Protein AF-A0A3B8Y9J7-F1 (afdb_monomer_lite)

Foldseek 3Di:
DVVVVVCVVVVHDVQLVVVQVVQQVCQVVVQVVCCVPVVDGDGDKDWDADPVRHTSDTHPSSVVVVVVD

Radius of gyration: 14.42 Å; chains: 1; bounding box: 31×20×37 Å

Structure (mmCIF, N/CA/C/O backbone):
data_AF-A0A3B8Y9J7-F1
#
_entry.id   AF-A0A3B8Y9J7-F1
#
loop_
_atom_site.group_PDB
_atom_site.id
_atom_site.type_symbol
_atom_site.label_atom_id
_atom_site.label_alt_id
_atom_site.label_comp_id
_atom_site.label_asym_id
_atom_site.label_entity_id
_atom_site.label_seq_id
_atom_site.pdbx_PDB_ins_code
_atom_site.Cartn_x
_atom_site.Cartn_y
_atom_site.Cartn_z
_atom_site.occupancy
_atom_site.B_iso_or_equiv
_atom_site.auth_seq_id
_atom_site.auth_comp_id
_atom_site.auth_asym_id
_atom_site.auth_atom_id
_atom_site.pdbx_PDB_model_num
ATOM 1 N N . ASN A 1 1 ? -11.670 -4.877 14.149 1.00 73.19 1 ASN A N 1
ATOM 2 C CA . ASN A 1 1 ? -10.326 -4.267 14.177 1.00 73.19 1 ASN A CA 1
ATOM 3 C C . ASN A 1 1 ? -10.098 -3.563 15.506 1.00 73.19 1 ASN A C 1
ATOM 5 O O . ASN A 1 1 ? -10.827 -2.626 15.800 1.00 73.19 1 ASN A O 1
ATOM 9 N N . LEU A 1 2 ? -9.152 -4.032 16.329 1.00 84.38 2 LEU A N 1
ATOM 10 C CA . LEU A 1 2 ? -8.870 -3.453 17.655 1.00 84.38 2 LEU A CA 1
ATOM 11 C C . LEU A 1 2 ? -8.370 -2.000 17.553 1.00 84.38 2 LEU A C 1
ATOM 13 O O . LEU A 1 2 ? -8.858 -1.143 18.279 1.00 84.38 2 LEU A O 1
ATOM 17 N N . LEU A 1 3 ? -7.475 -1.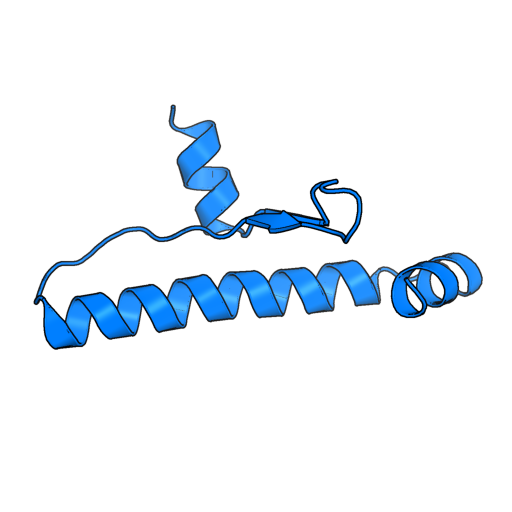728 16.597 1.00 83.31 3 LEU A N 1
ATOM 18 C CA . LEU A 1 3 ? -6.907 -0.397 16.352 1.00 83.31 3 LEU A CA 1
ATOM 19 C C . LEU A 1 3 ? -7.977 0.635 15.961 1.00 83.31 3 LEU A C 1
ATOM 21 O O . LEU A 1 3 ? -8.054 1.686 16.582 1.00 83.31 3 LEU A O 1
ATOM 25 N N . GLN A 1 4 ? -8.883 0.291 15.036 1.00 84.00 4 GLN A N 1
ATOM 26 C CA . GLN A 1 4 ? -9.987 1.184 14.642 1.00 84.00 4 GLN A CA 1
ATOM 27 C C . GLN A 1 4 ? -10.931 1.498 15.813 1.00 84.00 4 GLN A C 1
ATOM 29 O O . GLN A 1 4 ? -11.361 2.636 15.969 1.00 84.00 4 GLN A O 1
ATOM 34 N N . LYS A 1 5 ? -11.236 0.504 16.662 1.00 87.00 5 LYS A N 1
ATOM 35 C CA . LYS A 1 5 ? -12.057 0.719 17.867 1.00 87.00 5 LYS A CA 1
ATOM 36 C C . LYS A 1 5 ? -11.368 1.654 18.862 1.00 87.00 5 LYS A C 1
ATOM 38 O O . LYS A 1 5 ? -12.034 2.456 19.508 1.00 87.00 5 LYS A O 1
ATOM 43 N N . TYR A 1 6 ? -10.050 1.533 18.998 1.00 89.38 6 TYR A N 1
ATOM 44 C CA . TYR A 1 6 ? -9.269 2.402 19.869 1.00 89.38 6 TYR A CA 1
ATOM 45 C C . TYR A 1 6 ? -9.230 3.836 19.335 1.00 89.38 6 TYR A C 1
ATOM 47 O O . TYR A 1 6 ? -9.554 4.751 20.082 1.00 89.38 6 TYR A O 1
ATOM 55 N N . ASP A 1 7 ? -8.954 4.017 18.041 1.00 91.56 7 ASP A N 1
ATOM 56 C CA . ASP A 1 7 ? -9.001 5.320 17.367 1.00 91.56 7 ASP A CA 1
ATOM 57 C C . ASP A 1 7 ? -10.343 6.031 17.569 1.00 91.56 7 ASP A C 1
ATOM 59 O O . ASP A 1 7 ? -10.366 7.196 17.956 1.00 91.56 7 ASP A O 1
ATOM 63 N N . GLN A 1 8 ? -11.462 5.317 17.388 1.00 90.25 8 GLN A N 1
ATOM 64 C CA . GLN A 1 8 ? -12.805 5.861 17.622 1.00 90.25 8 GLN A CA 1
ATOM 65 C C . GLN A 1 8 ? -13.002 6.331 19.065 1.00 90.25 8 GLN A C 1
ATOM 67 O O . GLN A 1 8 ? -13.620 7.367 19.294 1.00 90.25 8 GLN A O 1
ATOM 72 N N . LYS A 1 9 ? -12.468 5.588 20.041 1.00 93.88 9 LYS A N 1
ATOM 73 C CA . LYS A 1 9 ? -12.590 5.930 21.462 1.00 93.88 9 LYS A CA 1
ATOM 74 C C . LYS A 1 9 ? -11.842 7.216 21.818 1.00 93.88 9 LYS A C 1
ATOM 76 O O . LYS A 1 9 ? -12.291 7.939 22.700 1.00 93.88 9 LYS A O 1
ATOM 81 N N . ILE A 1 10 ? -10.704 7.477 21.175 1.00 93.50 10 ILE A N 1
ATOM 82 C CA . ILE A 1 10 ? -9.834 8.615 21.511 1.00 93.50 10 ILE A CA 1
ATOM 83 C C . ILE A 1 10 ? -9.886 9.755 20.482 1.00 93.50 10 ILE A C 1
ATOM 85 O O . ILE A 1 10 ? -9.172 10.741 20.637 1.00 93.50 10 ILE A O 1
ATOM 89 N N . GLY A 1 11 ? -10.710 9.631 19.437 1.00 89.88 11 GLY A N 1
ATOM 90 C CA . GLY A 1 11 ? -10.825 10.628 18.370 1.00 89.88 11 GLY A CA 1
ATOM 91 C C . GLY A 1 11 ? -9.562 10.767 17.512 1.00 89.88 11 GLY A C 1
ATOM 92 O O . GLY A 1 11 ? -9.287 11.855 17.010 1.00 89.88 11 GLY A O 1
ATOM 93 N N . SER A 1 12 ? -8.769 9.700 17.360 1.00 92.19 12 SER A N 1
ATOM 94 C CA . SER A 1 12 ? -7.537 9.712 16.560 1.00 92.19 12 SER A CA 1
ATOM 95 C C . SER A 1 12 ? -7.681 9.005 15.214 1.00 92.19 12 SER A C 1
ATOM 97 O O . SER A 1 12 ? -8.659 8.316 14.946 1.00 92.19 12 SER A O 1
ATOM 99 N N . ASN A 1 13 ? -6.667 9.172 14.362 1.00 91.44 13 ASN A N 1
ATOM 100 C CA . ASN A 1 13 ? -6.563 8.557 13.037 1.00 91.44 13 ASN A CA 1
ATOM 101 C C . ASN A 1 13 ? -5.263 7.751 12.864 1.00 91.44 13 ASN A C 1
ATOM 103 O O . ASN A 1 13 ? -4.670 7.714 11.782 1.00 91.44 13 ASN A O 1
ATOM 107 N N . TRP A 1 14 ? -4.768 7.135 13.941 1.00 91.69 14 TRP A N 1
ATOM 108 C CA . TRP A 1 14 ? -3.500 6.406 13.905 1.00 91.69 14 TRP A CA 1
ATOM 109 C C . TRP A 1 14 ? -3.570 5.167 13.026 1.00 91.69 14 TRP A C 1
ATOM 111 O O . TRP A 1 14 ? -2.620 4.872 12.306 1.00 91.69 14 TRP A O 1
ATOM 121 N N . THR A 1 15 ? -4.700 4.471 13.035 1.00 91.19 15 THR A N 1
ATOM 122 C CA . THR A 1 15 ? -4.937 3.289 12.211 1.00 91.19 15 THR A CA 1
ATOM 123 C C . THR A 1 15 ? -4.800 3.623 10.734 1.00 91.19 15 THR A C 1
ATOM 125 O O . THR A 1 15 ? -4.094 2.921 10.015 1.00 91.19 15 THR A O 1
ATOM 128 N N . GLU A 1 16 ? -5.416 4.720 10.288 1.00 92.12 16 GLU A N 1
ATOM 129 C CA . GLU A 1 16 ? -5.291 5.197 8.910 1.00 92.12 16 GLU A CA 1
ATOM 130 C C . GLU A 1 16 ? -3.830 5.520 8.572 1.00 92.12 16 GLU A C 1
ATOM 132 O O . GLU A 1 16 ? -3.304 5.011 7.585 1.00 92.12 16 GLU A O 1
ATOM 137 N N . LYS A 1 17 ? -3.136 6.284 9.428 1.00 93.75 17 LYS A N 1
ATOM 138 C CA . LYS A 1 17 ? -1.721 6.645 9.229 1.00 93.75 17 LYS A CA 1
ATOM 139 C C . LYS A 1 17 ? -0.806 5.424 9.135 1.00 93.75 17 LYS A C 1
ATOM 141 O O . LYS A 1 17 ? 0.080 5.383 8.281 1.00 93.75 17 LYS A O 1
ATOM 146 N N . ILE A 1 18 ? -1.019 4.427 9.992 1.00 94.19 18 ILE A N 1
ATOM 147 C CA . ILE A 1 18 ? -0.245 3.182 9.996 1.00 94.19 18 ILE A CA 1
ATOM 148 C C . ILE A 1 18 ? -0.490 2.414 8.698 1.00 94.19 18 ILE A C 1
ATOM 150 O O . ILE A 1 18 ? 0.470 2.071 8.009 1.00 94.19 18 ILE A O 1
ATOM 154 N N . TYR A 1 19 ? -1.752 2.182 8.323 1.00 95.19 19 TYR A N 1
ATOM 155 C CA . TYR A 1 19 ? -2.063 1.459 7.090 1.00 95.19 19 TYR A CA 1
ATOM 156 C C . TYR A 1 19 ? -1.591 2.209 5.841 1.00 95.19 19 TYR A C 1
ATOM 158 O O . TYR A 1 19 ? -1.076 1.576 4.922 1.00 95.19 19 TYR A O 1
ATOM 166 N N . GLN A 1 20 ? -1.671 3.541 5.826 1.00 96.94 20 GLN A N 1
ATOM 167 C CA . GLN A 1 20 ? -1.129 4.366 4.748 1.00 96.94 20 GLN A CA 1
ATOM 168 C C . GLN A 1 20 ? 0.394 4.222 4.632 1.00 96.94 20 GLN A C 1
ATOM 170 O O . GLN A 1 20 ? 0.908 4.050 3.528 1.00 96.94 20 GLN A O 1
ATOM 175 N N . SER A 1 21 ? 1.117 4.250 5.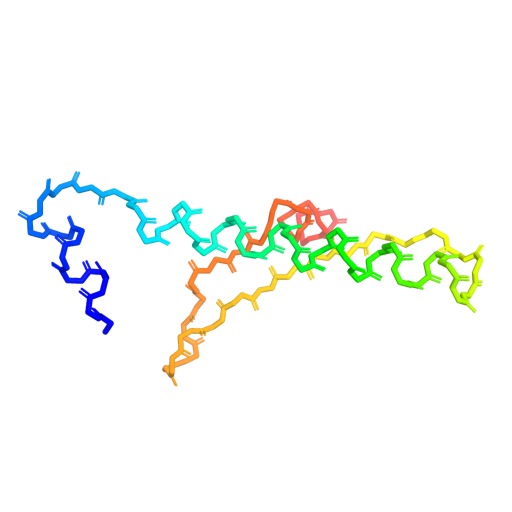755 1.00 97.88 21 SER A N 1
ATOM 176 C CA . SER A 1 21 ? 2.573 4.056 5.782 1.00 97.88 21 SER A CA 1
ATOM 177 C C . SER A 1 21 ? 2.975 2.661 5.295 1.00 97.88 21 SER A C 1
ATOM 179 O O . SER A 1 21 ? 3.913 2.519 4.506 1.00 97.88 21 SER A O 1
ATOM 181 N N . ILE A 1 22 ? 2.221 1.631 5.696 1.00 97.56 22 ILE A N 1
ATOM 182 C CA . ILE A 1 22 ? 2.413 0.258 5.219 1.00 97.56 22 ILE A CA 1
ATOM 183 C C . ILE A 1 22 ? 2.197 0.187 3.705 1.00 97.56 22 ILE A C 1
ATOM 185 O O . ILE A 1 22 ? 3.073 -0.304 2.998 1.00 97.56 22 ILE A O 1
ATOM 189 N N . ALA A 1 23 ? 1.079 0.712 3.199 1.00 98.31 23 ALA A N 1
ATOM 190 C CA . ALA A 1 23 ? 0.755 0.674 1.776 1.00 98.31 23 ALA A CA 1
ATOM 191 C C . ALA A 1 23 ? 1.812 1.405 0.927 1.00 98.31 23 ALA A C 1
ATOM 193 O O . ALA A 1 23 ? 2.316 0.845 -0.041 1.00 98.31 23 ALA A O 1
ATOM 194 N N . ASN A 1 24 ? 2.240 2.600 1.346 1.00 98.25 24 ASN A N 1
ATOM 195 C CA . ASN A 1 24 ? 3.297 3.347 0.655 1.00 98.25 24 ASN A CA 1
ATOM 196 C C . ASN A 1 24 ? 4.654 2.615 0.701 1.00 98.25 24 ASN A C 1
ATOM 198 O O . ASN A 1 24 ? 5.439 2.685 -0.244 1.00 98.25 24 ASN A O 1
ATOM 202 N N . SER A 1 25 ? 4.947 1.906 1.796 1.00 98.56 25 SER A N 1
ATOM 203 C CA . SER A 1 25 ? 6.172 1.108 1.916 1.00 98.56 25 SER A CA 1
ATOM 204 C C . SER A 1 25 ? 6.152 -0.120 1.005 1.00 98.56 25 SER A C 1
ATOM 206 O O . SER A 1 25 ? 7.197 -0.483 0.464 1.00 98.56 25 SER A O 1
ATOM 208 N N . ILE A 1 26 ? 4.987 -0.755 0.833 1.00 98.50 26 ILE A N 1
ATOM 209 C CA . ILE A 1 26 ? 4.795 -1.865 -0.111 1.00 98.50 26 ILE A CA 1
ATOM 210 C C . ILE A 1 26 ? 5.044 -1.378 -1.537 1.00 98.50 26 ILE A C 1
ATOM 212 O O . ILE A 1 26 ? 5.835 -2.011 -2.237 1.00 98.50 26 ILE A O 1
ATOM 216 N N . ASP A 1 27 ? 4.454 -0.246 -1.931 1.00 98.38 27 ASP A N 1
ATOM 217 C CA . ASP A 1 27 ? 4.663 0.343 -3.260 1.00 98.38 27 ASP A CA 1
ATOM 218 C C . ASP A 1 27 ? 6.153 0.543 -3.540 1.00 98.38 27 ASP A C 1
ATOM 220 O O . ASP A 1 27 ? 6.689 -0.012 -4.500 1.00 98.38 27 ASP A O 1
ATOM 224 N N . LYS A 1 28 ? 6.845 1.259 -2.640 1.00 98.31 28 LYS A N 1
ATOM 225 C CA . LYS A 1 28 ? 8.270 1.573 -2.785 1.00 98.31 28 LYS A CA 1
ATOM 226 C C . LYS A 1 28 ? 9.124 0.313 -2.898 1.00 98.31 28 LYS A C 1
ATOM 228 O O . LYS A 1 28 ? 9.928 0.197 -3.815 1.00 98.31 28 LYS A O 1
ATOM 233 N N . ARG A 1 29 ? 8.957 -0.639 -1.975 1.00 98.44 29 ARG A N 1
ATOM 234 C CA . ARG A 1 29 ? 9.777 -1.862 -1.952 1.00 98.44 29 ARG A CA 1
ATOM 235 C C . ARG A 1 29 ? 9.526 -2.744 -3.170 1.00 98.44 29 ARG A C 1
ATOM 237 O O . ARG A 1 29 ? 10.464 -3.361 -3.663 1.00 98.44 29 ARG A O 1
ATOM 244 N N . SER A 1 30 ? 8.285 -2.800 -3.645 1.00 98.25 30 SER A N 1
ATOM 245 C CA . SER A 1 30 ? 7.928 -3.578 -4.833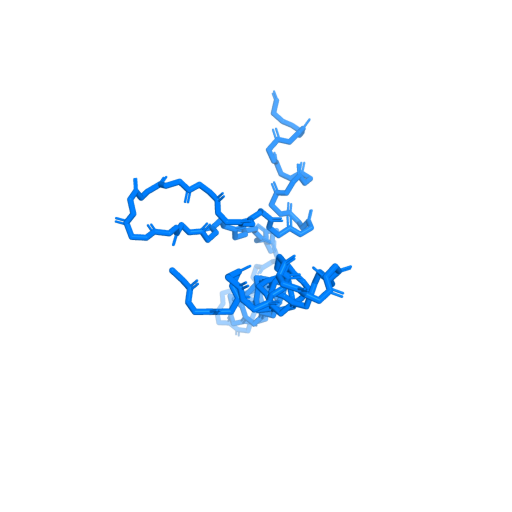 1.00 98.25 30 SER A CA 1
ATOM 246 C C . SER A 1 30 ? 8.509 -2.945 -6.097 1.00 98.25 30 SER A C 1
ATOM 248 O O . SER A 1 30 ? 9.091 -3.655 -6.914 1.00 98.25 30 SER A O 1
ATOM 250 N N . GLN A 1 31 ? 8.426 -1.616 -6.226 1.00 98.00 31 GLN A N 1
ATOM 251 C CA . GLN A 1 31 ? 9.053 -0.885 -7.328 1.00 98.00 31 GLN A CA 1
ATOM 252 C C . GLN A 1 31 ? 10.577 -1.062 -7.311 1.00 98.00 31 GLN A C 1
ATOM 254 O O . GLN A 1 31 ? 11.155 -1.422 -8.333 1.00 98.00 31 GLN A O 1
ATOM 259 N N . ASP A 1 32 ? 11.222 -0.892 -6.151 1.00 98.00 32 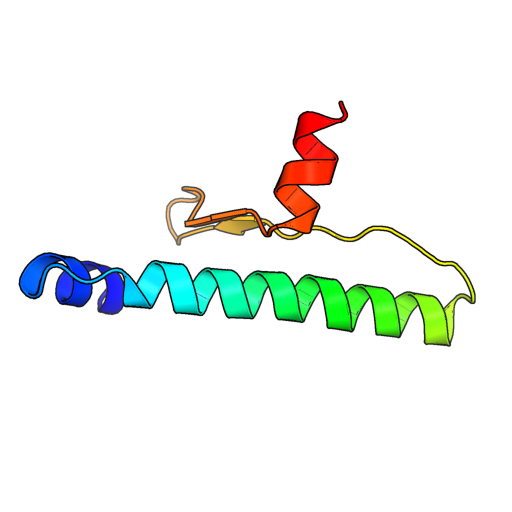ASP A N 1
ATOM 260 C CA . ASP A 1 32 ? 12.669 -1.082 -5.991 1.00 98.00 32 ASP A CA 1
ATOM 261 C C . ASP A 1 32 ? 13.091 -2.518 -6.367 1.00 98.00 32 ASP A C 1
ATOM 263 O O . ASP A 1 32 ? 14.114 -2.718 -7.024 1.00 98.00 32 ASP A O 1
ATOM 267 N N . TYR A 1 33 ? 12.291 -3.525 -5.991 1.00 98.25 33 TYR A N 1
ATOM 268 C CA . TYR A 1 33 ? 12.538 -4.927 -6.334 1.00 98.25 33 TYR A CA 1
ATOM 269 C C . TYR A 1 33 ? 12.462 -5.177 -7.845 1.00 98.25 33 TYR A C 1
ATOM 271 O O . TYR A 1 33 ? 13.391 -5.749 -8.417 1.00 98.25 33 TYR A O 1
ATOM 279 N N . ILE A 1 34 ? 11.392 -4.723 -8.505 1.00 97.81 34 ILE A N 1
ATOM 280 C CA . ILE A 1 34 ? 11.225 -4.890 -9.956 1.00 97.81 34 ILE A CA 1
ATOM 281 C C . ILE A 1 34 ? 12.322 -4.145 -10.704 1.00 97.81 34 ILE A C 1
ATOM 283 O O . ILE A 1 34 ? 12.973 -4.733 -11.562 1.00 97.81 34 ILE A O 1
ATOM 287 N N . ARG A 1 35 ? 12.603 -2.895 -10.327 1.0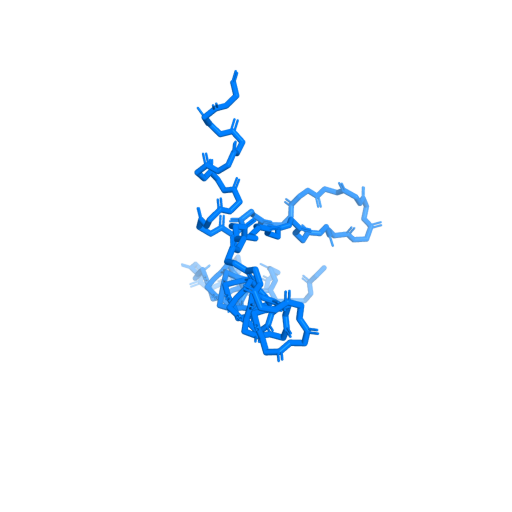0 97.56 35 ARG A N 1
ATOM 288 C CA . ARG A 1 35 ? 13.675 -2.109 -10.939 1.00 97.56 35 ARG A CA 1
ATOM 289 C C . ARG A 1 35 ? 15.024 -2.815 -10.834 1.00 97.56 35 ARG A C 1
ATOM 291 O O . ARG A 1 35 ? 15.778 -2.830 -11.800 1.00 97.56 35 ARG A O 1
ATOM 298 N N . LYS A 1 36 ? 15.328 -3.419 -9.681 1.00 97.81 36 LYS A N 1
ATOM 299 C CA . LYS A 1 36 ? 16.586 -4.144 -9.456 1.00 97.81 36 LYS A CA 1
ATOM 300 C C . LYS A 1 36 ? 16.709 -5.420 -10.295 1.00 97.81 36 LYS A C 1
ATOM 302 O O . LYS A 1 36 ? 17.819 -5.765 -10.681 1.00 97.81 36 LYS A O 1
ATOM 307 N N . HIS A 1 37 ? 15.612 -6.144 -10.516 1.00 97.94 37 HIS A N 1
ATOM 308 C CA . HIS A 1 37 ? 15.651 -7.489 -11.106 1.00 97.94 37 HIS A CA 1
ATOM 309 C C . HIS A 1 37 ? 15.188 -7.566 -12.563 1.00 97.94 37 HIS A C 1
ATOM 311 O O . HIS A 1 37 ? 15.517 -8.534 -13.242 1.00 97.94 37 HIS A O 1
ATOM 317 N N . ALA A 1 38 ? 14.437 -6.576 -13.036 1.00 96.69 38 ALA A N 1
ATOM 318 C CA . ALA A 1 38 ? 13.909 -6.513 -14.393 1.00 96.69 38 ALA A CA 1
ATOM 319 C C . ALA A 1 38 ? 14.404 -5.284 -15.171 1.00 96.69 38 ALA A C 1
ATOM 321 O O . ALA A 1 38 ? 14.070 -5.162 -16.342 1.00 96.69 38 ALA A O 1
ATOM 322 N N . GLU A 1 39 ? 15.151 -4.372 -14.530 1.00 94.00 39 GLU A N 1
ATOM 323 C CA . GLU A 1 39 ? 15.656 -3.116 -15.119 1.00 94.00 39 GLU A CA 1
ATOM 324 C C . GLU A 1 39 ? 14.567 -2.215 -15.729 1.00 94.00 39 GLU A C 1
ATOM 326 O O . GLU A 1 39 ? 14.846 -1.306 -16.507 1.00 94.00 39 GLU A O 1
ATOM 331 N N . ILE A 1 40 ? 13.311 -2.430 -15.336 1.00 95.81 40 ILE A N 1
ATOM 332 C CA . ILE A 1 40 ? 12.158 -1.647 -15.777 1.00 95.81 40 ILE A CA 1
ATOM 333 C C . ILE A 1 40 ? 11.697 -0.770 -14.618 1.00 95.81 40 ILE A C 1
ATOM 335 O O . ILE A 1 40 ? 11.574 -1.233 -13.481 1.00 95.81 40 ILE A O 1
ATOM 339 N N . ASP A 1 41 ? 11.408 0.493 -14.920 1.00 94.94 41 ASP A N 1
ATOM 340 C CA . ASP A 1 41 ? 10.738 1.389 -13.985 1.00 94.94 41 ASP A CA 1
ATOM 341 C C . ASP A 1 41 ? 9.222 1.302 -14.182 1.00 94.94 41 ASP A C 1
ATOM 343 O O . ASP A 1 41 ? 8.705 1.517 -15.280 1.00 94.94 41 ASP A O 1
ATOM 347 N N . VAL A 1 42 ? 8.513 0.945 -13.115 1.00 95.31 42 VAL A N 1
ATOM 348 C CA . VAL A 1 42 ? 7.058 0.773 -13.109 1.00 95.31 42 VAL A CA 1
ATOM 349 C C . VAL A 1 42 ? 6.442 1.596 -11.990 1.00 95.31 42 VAL A C 1
ATOM 351 O O . VAL A 1 42 ? 7.029 1.762 -10.923 1.00 95.31 42 VAL A O 1
ATOM 354 N N . GLN A 1 43 ? 5.216 2.065 -12.204 1.00 95.75 43 GLN A N 1
ATOM 355 C CA . GLN A 1 43 ? 4.410 2.630 -11.127 1.00 95.75 43 GLN A CA 1
ATOM 356 C C . GLN A 1 43 ? 3.662 1.507 -10.409 1.00 95.75 43 GLN A C 1
ATOM 358 O O . GLN A 1 43 ? 2.964 0.719 -11.046 1.00 95.75 43 GLN A O 1
ATOM 363 N N . ILE A 1 44 ? 3.785 1.448 -9.081 1.00 96.94 44 ILE A N 1
ATOM 364 C CA . ILE A 1 44 ? 3.074 0.477 -8.242 1.00 96.94 44 ILE A CA 1
ATOM 365 C C . ILE A 1 44 ? 2.167 1.195 -7.258 1.00 96.94 44 ILE A C 1
ATOM 367 O O . ILE A 1 44 ? 2.591 2.134 -6.596 1.00 96.94 44 ILE A O 1
ATOM 371 N N . GLY A 1 45 ? 0.933 0.710 -7.144 1.00 97.88 45 GLY A N 1
ATOM 372 C CA . GLY A 1 45 ? -0.014 1.112 -6.115 1.00 97.88 45 GLY A CA 1
ATOM 373 C C . GLY A 1 45 ? -0.590 -0.097 -5.386 1.00 97.88 45 GLY A C 1
ATOM 374 O O . GLY A 1 45 ? -0.709 -1.182 -5.957 1.00 97.88 45 GLY A O 1
ATOM 375 N N . SER A 1 46 ? -0.989 0.110 -4.134 1.00 98.25 46 SER A N 1
ATOM 376 C CA . SER A 1 46 ? -1.515 -0.934 -3.255 1.00 98.25 46 SER A CA 1
ATOM 377 C C . SER A 1 46 ? -2.918 -0.591 -2.761 1.00 98.25 46 SER A C 1
ATOM 379 O O . SER A 1 46 ? -3.205 0.555 -2.411 1.00 98.25 46 SER A O 1
ATOM 381 N N . VAL A 1 47 ? -3.773 -1.610 -2.651 1.00 97.19 47 VAL A N 1
ATOM 382 C CA . VAL A 1 47 ? -5.082 -1.535 -1.986 1.00 97.19 47 VAL A CA 1
ATOM 383 C C . VAL A 1 47 ? -5.094 -2.557 -0.855 1.00 97.19 47 VAL A C 1
ATOM 385 O O . VAL A 1 47 ? -4.934 -3.753 -1.097 1.00 97.19 47 VAL A O 1
ATOM 388 N N . LEU A 1 48 ? -5.259 -2.099 0.387 1.00 95.75 48 LEU A N 1
ATOM 389 C CA . LEU A 1 48 ? -5.386 -2.993 1.539 1.00 95.75 48 LEU A CA 1
ATOM 390 C C . LEU A 1 48 ? -6.858 -3.226 1.849 1.00 95.75 48 LEU A C 1
ATOM 392 O O . LEU A 1 48 ? -7.627 -2.275 1.989 1.00 95.75 48 LEU A O 1
ATOM 396 N N . PHE A 1 49 ? -7.222 -4.492 2.022 1.00 94.62 49 PHE A N 1
ATOM 397 C CA . PHE A 1 49 ? -8.577 -4.913 2.348 1.00 94.62 49 PHE A CA 1
ATOM 398 C C . PHE A 1 49 ? -8.677 -5.378 3.802 1.00 94.62 49 PHE A C 1
ATOM 400 O O . PHE A 1 49 ? -7.764 -6.010 4.341 1.00 94.62 49 PHE A O 1
ATOM 407 N N . ALA A 1 50 ? -9.807 -5.093 4.441 1.00 90.69 50 ALA A N 1
ATOM 408 C CA . ALA A 1 50 ? -10.185 -5.711 5.700 1.00 90.69 50 ALA A CA 1
ATOM 409 C C . ALA A 1 50 ? -10.666 -7.150 5.467 1.00 90.69 50 ALA A C 1
ATOM 411 O O . ALA A 1 50 ? -10.829 -7.612 4.338 1.00 90.69 50 ALA A O 1
ATOM 412 N N . ARG A 1 51 ? -10.915 -7.881 6.561 1.00 88.38 51 ARG A N 1
ATOM 413 C CA . ARG A 1 51 ? -11.382 -9.278 6.493 1.00 88.38 51 ARG A CA 1
ATOM 414 C C . ARG A 1 51 ? -12.711 -9.436 5.749 1.00 88.38 51 ARG A C 1
ATOM 416 O O . ARG A 1 51 ? -12.935 -10.473 5.140 1.00 88.38 51 ARG A O 1
ATOM 423 N N . ASP A 1 52 ? -13.566 -8.422 5.790 1.00 93.88 52 ASP A N 1
ATOM 424 C CA . ASP A 1 52 ? -14.847 -8.367 5.077 1.00 93.88 52 ASP A CA 1
ATOM 425 C C . ASP A 1 52 ? -14.719 -7.853 3.632 1.00 93.88 52 ASP A C 1
ATOM 427 O O . ASP A 1 52 ? -15.727 -7.609 2.977 1.00 93.88 52 ASP A O 1
ATOM 431 N N . ARG A 1 53 ? -13.488 -7.710 3.119 1.00 92.69 53 ARG A N 1
ATOM 432 C CA . ARG A 1 53 ? -13.169 -7.174 1.787 1.00 92.69 53 ARG A CA 1
ATOM 433 C C . ARG A 1 53 ? -13.548 -5.705 1.585 1.00 92.69 53 ARG A C 1
ATOM 435 O O . ARG A 1 53 ? -13.492 -5.225 0.456 1.00 92.69 53 ARG A O 1
ATOM 442 N N . SER A 1 54 ? -13.870 -4.965 2.646 1.00 93.75 54 SER A N 1
ATOM 443 C CA . SER A 1 54 ? -13.915 -3.505 2.560 1.00 93.75 54 SER A CA 1
ATOM 444 C C . SER A 1 54 ? -12.504 -2.939 2.366 1.00 93.75 54 SER A C 1
ATOM 446 O O . SER A 1 54 ? -11.522 -3.487 2.875 1.00 93.75 54 SER A O 1
ATOM 448 N N . ILE A 1 55 ? -12.383 -1.852 1.603 1.00 93.88 55 ILE A N 1
ATOM 449 C CA . ILE A 1 55 ? -11.103 -1.161 1.414 1.00 93.88 55 ILE A CA 1
ATOM 450 C C . ILE A 1 55 ? -10.751 -0.428 2.713 1.00 93.88 55 ILE A C 1
ATOM 452 O O . ILE A 1 55 ? -11.523 0.397 3.193 1.00 93.88 55 ILE A O 1
ATOM 456 N N . ILE A 1 56 ? -9.568 -0.710 3.263 1.00 92.94 56 ILE A N 1
ATOM 457 C CA . ILE A 1 56 ? -8.997 0.026 4.401 1.00 92.94 56 ILE A CA 1
ATOM 458 C C . ILE A 1 56 ? -8.258 1.263 3.900 1.00 92.94 56 ILE A C 1
ATOM 460 O O . ILE A 1 56 ? -8.447 2.354 4.429 1.00 92.94 56 ILE A O 1
ATOM 464 N N . ILE A 1 57 ? -7.378 1.086 2.911 1.00 96.00 57 ILE A N 1
ATOM 465 C CA . ILE A 1 57 ? -6.577 2.170 2.347 1.00 96.00 57 ILE A CA 1
ATOM 466 C C . ILE A 1 57 ? -6.245 1.867 0.890 1.00 96.00 57 ILE A C 1
ATOM 468 O O . ILE A 1 57 ? -6.007 0.716 0.517 1.00 96.00 57 ILE A O 1
ATOM 472 N N . ILE A 1 58 ? -6.179 2.925 0.093 1.00 97.44 58 ILE A N 1
ATOM 473 C CA . ILE A 1 58 ? -5.510 2.931 -1.205 1.00 97.44 58 ILE A CA 1
ATOM 474 C C . ILE A 1 58 ? -4.244 3.760 -1.008 1.00 97.44 58 ILE A C 1
ATOM 476 O O . ILE A 1 58 ? -4.316 4.873 -0.473 1.00 97.44 58 ILE A O 1
ATOM 480 N N . SER A 1 59 ? -3.089 3.223 -1.394 1.00 98.00 59 SER A N 1
ATOM 481 C CA . SER A 1 59 ? -1.823 3.943 -1.297 1.00 98.00 59 SER A CA 1
ATOM 482 C C . SER A 1 59 ? -1.854 5.250 -2.097 1.00 98.00 59 SER A C 1
ATOM 484 O O . SER A 1 59 ? -2.717 5.447 -2.956 1.00 98.00 59 SER A O 1
ATOM 486 N N . HIS A 1 60 ? -0.923 6.169 -1.825 1.00 96.94 60 HIS A N 1
ATOM 487 C CA . HIS A 1 60 ? -0.898 7.437 -2.560 1.00 96.94 60 HIS A CA 1
ATOM 488 C C . HIS A 1 60 ? -0.757 7.207 -4.073 1.00 96.94 60 HIS A C 1
ATOM 490 O O . HIS A 1 60 ? -1.543 7.746 -4.851 1.00 96.94 60 HIS A O 1
ATOM 496 N N . GLN A 1 61 ? 0.164 6.329 -4.477 1.00 97.12 61 GLN A N 1
ATOM 497 C CA . GLN A 1 61 ? 0.353 5.975 -5.881 1.00 97.12 61 GLN A CA 1
ATOM 498 C C . GLN A 1 61 ? -0.840 5.190 -6.443 1.00 97.12 61 GLN A C 1
ATOM 500 O O . GLN A 1 61 ? -1.242 5.427 -7.578 1.00 97.12 61 GLN A O 1
ATOM 505 N N . GLY A 1 62 ? -1.470 4.320 -5.647 1.00 97.25 62 GLY A N 1
ATOM 506 C CA . GLY A 1 62 ? -2.686 3.609 -6.050 1.00 97.25 62 GLY A CA 1
ATOM 507 C C . GLY A 1 62 ? -3.837 4.552 -6.400 1.00 97.25 62 GLY A C 1
ATOM 508 O O . GLY A 1 62 ? -4.512 4.339 -7.402 1.00 97.25 62 GLY A O 1
ATOM 509 N N . LYS A 1 63 ? -4.021 5.637 -5.635 1.00 96.94 63 LYS A N 1
ATOM 510 C CA . LYS A 1 63 ? -5.024 6.670 -5.947 1.00 96.94 63 LYS A CA 1
ATOM 511 C C . LYS A 1 63 ? -4.719 7.362 -7.276 1.00 96.94 63 LYS A C 1
ATOM 513 O O . LYS A 1 63 ? -5.632 7.570 -8.062 1.00 96.94 63 LYS A O 1
ATOM 51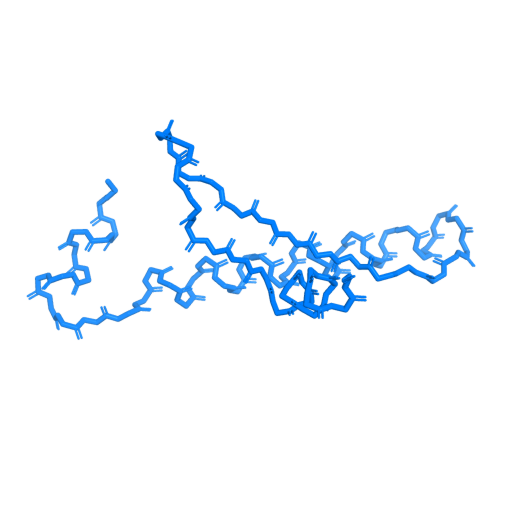8 N N . ILE A 1 64 ? -3.450 7.686 -7.534 1.00 96.38 64 ILE A N 1
ATOM 519 C CA . ILE A 1 64 ? -3.017 8.302 -8.798 1.00 96.38 64 ILE A CA 1
ATOM 520 C C . ILE A 1 64 ? -3.300 7.364 -9.977 1.00 96.38 64 ILE A C 1
ATOM 522 O O . ILE A 1 64 ? -3.873 7.796 -10.968 1.00 96.38 64 ILE A O 1
ATOM 526 N N . ILE A 1 65 ? -2.944 6.081 -9.860 1.00 95.88 65 ILE A N 1
ATOM 527 C CA . ILE A 1 65 ? -3.146 5.091 -10.929 1.00 95.88 65 ILE A CA 1
ATOM 528 C C . ILE A 1 65 ? -4.634 4.930 -11.258 1.00 95.88 65 ILE A C 1
ATOM 530 O O . ILE A 1 65 ? -4.990 4.944 -12.429 1.00 95.88 65 ILE A O 1
ATOM 534 N N . ILE A 1 66 ? -5.495 4.806 -10.242 1.00 94.25 66 ILE A N 1
ATOM 535 C CA . ILE A 1 66 ? -6.942 4.616 -10.435 1.00 94.25 66 ILE A CA 1
ATOM 536 C C . ILE A 1 66 ? -7.602 5.872 -11.017 1.00 94.25 66 ILE A C 1
ATOM 538 O O . ILE A 1 66 ? -8.458 5.759 -11.883 1.00 94.25 66 ILE A O 1
ATOM 542 N N . ASN A 1 67 ? -7.208 7.065 -10.563 1.00 89.38 67 ASN A N 1
ATOM 543 C CA . ASN A 1 67 ? -7.805 8.325 -11.020 1.00 89.38 67 ASN A CA 1
ATOM 544 C C . ASN A 1 67 ? -7.336 8.762 -12.419 1.00 89.38 67 ASN A C 1
ATOM 546 O O . ASN A 1 67 ? -7.910 9.689 -12.982 1.00 89.38 67 ASN A O 1
ATOM 550 N N . ASN A 1 68 ? -6.280 8.142 -12.948 1.00 67.12 68 ASN A N 1
ATOM 551 C CA . ASN A 1 68 ? -5.762 8.391 -14.293 1.00 67.12 68 ASN A CA 1
ATOM 552 C C . ASN A 1 68 ? -6.324 7.404 -15.341 1.00 67.12 68 ASN A C 1
ATOM 554 O O . ASN A 1 68 ? -5.820 7.378 -16.465 1.00 67.12 68 ASN A O 1
ATOM 558 N N . GLN A 1 69 ? -7.314 6.582 -14.972 1.00 53.25 69 GLN A N 1
ATOM 559 C CA . GLN A 1 69 ? -8.109 5.746 -15.883 1.00 53.25 69 GLN A CA 1
ATOM 560 C C . GLN A 1 69 ? -9.410 6.451 -16.266 1.00 53.25 69 GLN A C 1
ATOM 562 O O . GLN A 1 69 ? -9.831 6.267 -17.429 1.00 53.25 69 GLN A O 1
#

Secondary structure (DSSP, 8-state):
-HHHHHHHHHT--HHHHHHHHHHHHHHHHHHHHHHHHH--------EEE-TTS-EEEE-HHHHHHHHT-

pLDDT: mean 93.36, std 7.37, range [53.25, 98.56]

Sequence (69 aa):
NLLQKYDQKIGSNWTEKIYQSIANSIDKRSQDYIRKHAEIDVQIGSVLFARDRSIIIISHQGKIIINNQ